Protein AF-Q1QK15-F1 (afdb_monomer)

pLDDT: mean 85.53, std 15.65, range [43.88, 97.81]

Nearest PDB structures (foldseek):
  7om8-assembly1_Z  TM=3.949E-01  e=4.270E-01  Sus scrofa
  7om8-assembly1_Y  TM=3.760E-01  e=4.023E-01  Sus scrofa
  7db7-assembly1_B  TM=5.411E-01  e=2.412E+00  Mycobacterium tuberculosis H37Rv
  7k9m-assembly1_B  TM=5.196E-01  e=4.129E+00  Mycobacterium tuberculosis H37Rv
  8rbq-assembly1_G  TM=3.720E-01  e=5.907E+00  Azotobacter vinelandii DJ

Foldseek 3Di:
DDKDWDFDADPNDGDPQKTFIDDPNDGQWIWGWDPDADPVGIKIKIAGDDPDDGDPLRIDIDRDPVVNVVSNVVSSVVVVLVVDVVNVVPPPPPDDD

Secondary structure (DSSP, 8-state):
---EEEEEEETTEEEEEEEEEEETTEEEEEEEE-SS-BTTB--EEEEE--SS---TTSEEEESSHHHHHHHHHHHHHHHHHHHSGGGGGGS------

Structure (mmCIF, N/CA/C/O backbone):
data_AF-Q1QK15-F1
#
_entry.id   AF-Q1QK15-F1
#
loop_
_atom_site.group_PDB
_atom_site.id
_atom_site.type_symbol
_atom_site.label_atom_id
_atom_site.label_alt_id
_atom_site.label_comp_id
_atom_site.label_asym_id
_atom_site.label_entity_id
_atom_site.label_seq_id
_atom_site.pdbx_PDB_ins_code
_atom_site.Cartn_x
_atom_site.Cartn_y
_atom_site.Cartn_z
_atom_site.occupancy
_atom_site.B_iso_or_equiv
_atom_site.auth_seq_id
_atom_site.auth_comp_id
_atom_site.auth_asym_id
_atom_site.auth_atom_id
_atom_site.pdbx_PDB_model_num
ATOM 1 N N . MET A 1 1 ? -1.739 8.249 -12.932 1.00 80.00 1 MET A N 1
ATOM 2 C CA . MET A 1 1 ? -2.151 6.916 -12.449 1.00 80.00 1 MET A CA 1
ATOM 3 C C . MET A 1 1 ? -3.327 7.075 -11.491 1.00 80.00 1 MET A C 1
ATOM 5 O O . MET A 1 1 ? -3.221 7.930 -10.616 1.00 80.00 1 MET A O 1
ATOM 9 N N . ASP A 1 2 ? -4.416 6.320 -11.654 1.00 88.81 2 ASP A N 1
ATOM 10 C CA . ASP A 1 2 ? -5.579 6.363 -10.747 1.00 88.81 2 ASP A CA 1
ATOM 11 C C . ASP A 1 2 ? -5.461 5.257 -9.687 1.00 88.81 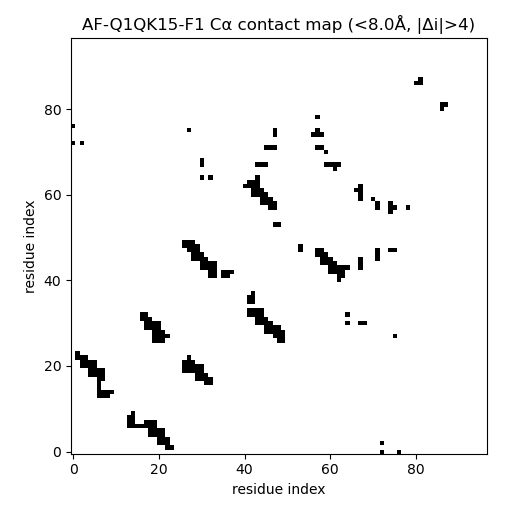2 ASP A C 1
ATOM 13 O O . ASP A 1 2 ? -5.444 4.073 -10.020 1.00 88.81 2 ASP A O 1
ATOM 17 N N . LEU A 1 3 ? -5.294 5.637 -8.418 1.00 93.38 3 LEU A N 1
ATOM 18 C CA . LEU A 1 3 ? -5.134 4.706 -7.299 1.00 93.38 3 LEU A CA 1
ATOM 19 C C . LEU A 1 3 ? -6.221 4.956 -6.262 1.00 93.38 3 LEU A C 1
ATOM 21 O O . LEU A 1 3 ? -6.405 6.080 -5.797 1.00 93.38 3 LEU A O 1
ATOM 25 N N . LEU A 1 4 ? -6.890 3.885 -5.849 1.00 95.62 4 LEU A N 1
ATOM 26 C CA . LEU A 1 4 ? -7.951 3.930 -4.850 1.00 95.62 4 LEU A CA 1
ATOM 27 C C . LEU A 1 4 ? -7.478 3.282 -3.551 1.00 95.62 4 LEU A C 1
ATOM 29 O O . LEU A 1 4 ? -6.891 2.202 -3.554 1.00 95.62 4 LEU A O 1
ATOM 33 N N . LEU A 1 5 ? -7.782 3.917 -2.422 1.00 95.19 5 LEU A N 1
ATOM 34 C CA . LEU A 1 5 ? -7.548 3.352 -1.095 1.00 95.19 5 LEU A CA 1
ATOM 35 C C . LEU A 1 5 ? -8.830 2.726 -0.571 1.00 95.19 5 LEU A C 1
ATOM 37 O O . LEU A 1 5 ? -9.827 3.411 -0.343 1.00 95.19 5 LEU A O 1
AT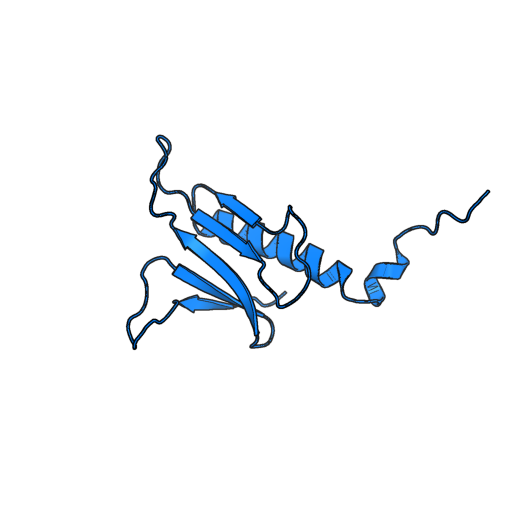OM 41 N N . ARG A 1 6 ? -8.784 1.421 -0.323 1.00 95.44 6 ARG A N 1
ATOM 42 C CA . ARG A 1 6 ? -9.880 0.678 0.295 1.00 95.44 6 ARG A CA 1
ATOM 43 C C . ARG A 1 6 ? -9.445 0.194 1.669 1.00 95.44 6 ARG A C 1
ATOM 45 O O . ARG A 1 6 ? -8.414 -0.462 1.778 1.00 95.44 6 ARG A O 1
ATOM 52 N N . LYS A 1 7 ? -10.238 0.464 2.709 1.00 95.44 7 LYS A N 1
ATOM 53 C CA . LYS A 1 7 ? -9.994 -0.110 4.042 1.00 95.44 7 LYS A CA 1
ATOM 54 C C . LYS A 1 7 ? -9.966 -1.634 3.962 1.00 95.44 7 LYS A C 1
ATOM 56 O O . LYS A 1 7 ? -10.803 -2.237 3.287 1.00 95.44 7 LYS A O 1
ATOM 61 N N . THR A 1 8 ? -9.012 -2.249 4.645 1.00 92.44 8 THR A N 1
ATOM 62 C CA . THR A 1 8 ? -8.951 -3.706 4.749 1.00 92.44 8 THR A CA 1
ATOM 63 C C . THR A 1 8 ? -10.106 -4.204 5.611 1.00 92.44 8 THR A C 1
ATOM 65 O 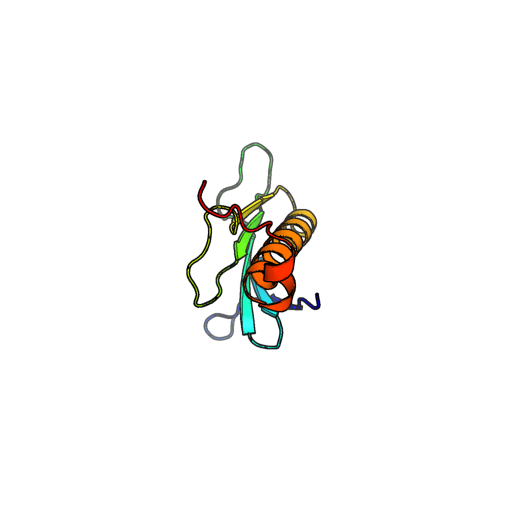O . THR A 1 8 ? -10.364 -3.642 6.672 1.00 92.44 8 THR A O 1
ATOM 68 N N . VAL A 1 9 ? -10.796 -5.250 5.152 1.00 92.44 9 VAL A N 1
ATOM 69 C CA . VAL A 1 9 ? -11.918 -5.882 5.861 1.00 92.44 9 VAL A CA 1
ATOM 70 C C . VAL A 1 9 ? -11.565 -7.336 6.160 1.00 92.44 9 VAL A C 1
ATOM 72 O O . VAL A 1 9 ? -11.169 -8.063 5.250 1.00 92.44 9 VAL A O 1
ATOM 75 N N . ILE A 1 10 ? -11.717 -7.763 7.414 1.00 89.19 10 ILE A N 1
ATOM 76 C CA . ILE A 1 10 ? -11.513 -9.148 7.862 1.00 89.19 10 ILE A CA 1
ATOM 77 C C . ILE A 1 10 ? -12.753 -9.573 8.642 1.00 89.19 10 ILE A C 1
ATOM 79 O O . ILE A 1 10 ? -13.126 -8.914 9.601 1.00 89.19 10 ILE A O 1
ATOM 83 N N . GLY A 1 11 ? -13.423 -10.646 8.213 1.00 89.88 11 GLY A N 1
ATOM 84 C CA . GLY A 1 11 ? -14.631 -11.134 8.895 1.00 89.88 11 GLY A CA 1
ATOM 85 C C . GLY A 1 11 ? -15.825 -10.166 8.883 1.00 89.88 11 GLY A C 1
ATOM 86 O O . GLY A 1 11 ? -16.783 -10.394 9.606 1.00 89.88 11 GLY A O 1
ATOM 87 N N . GLY A 1 12 ? -15.783 -9.109 8.062 1.00 89.19 12 GLY A N 1
ATOM 88 C CA . GLY A 1 12 ? -16.776 -8.026 8.051 1.00 89.19 12 GLY A CA 1
ATOM 89 C C . GLY A 1 12 ? -16.320 -6.759 8.783 1.00 89.19 12 GLY A C 1
ATOM 90 O O . GLY A 1 12 ? -16.871 -5.690 8.534 1.00 89.19 12 GLY A O 1
ATOM 91 N N . ASP A 1 13 ? -15.257 -6.840 9.583 1.00 89.25 13 ASP A N 1
ATOM 92 C CA . ASP A 1 13 ? -14.718 -5.712 10.337 1.00 89.25 13 ASP A CA 1
ATOM 93 C C . ASP A 1 13 ? -13.636 -4.966 9.558 1.00 89.25 13 ASP A C 1
ATOM 95 O O . ASP A 1 13 ? -12.705 -5.563 9.008 1.00 89.25 13 ASP A O 1
ATOM 99 N N . THR A 1 14 ? -13.729 -3.635 9.526 1.00 91.25 14 THR A N 1
ATOM 100 C CA . THR A 1 14 ? -12.679 -2.798 8.937 1.00 91.25 14 THR A CA 1
ATOM 101 C C . THR A 1 14 ? -11.506 -2.661 9.898 1.00 91.25 14 THR A C 1
ATOM 103 O O . THR A 1 14 ? -11.683 -2.200 11.026 1.00 91.25 14 THR A O 1
ATOM 106 N N . LEU A 1 15 ? -10.296 -2.946 9.426 1.00 91.00 15 LEU A N 1
ATOM 107 C CA . LEU A 1 15 ? -9.080 -2.636 10.166 1.00 91.00 15 LEU A CA 1
ATOM 108 C C . LEU A 1 15 ? -8.790 -1.134 10.112 1.00 91.00 15 LEU A C 1
ATOM 110 O O . LEU A 1 15 ? -8.769 -0.512 9.045 1.00 91.00 15 LEU A O 1
ATOM 114 N N . GLN A 1 16 ? -8.562 -0.540 11.281 1.00 91.50 16 GLN A N 1
ATOM 115 C CA . GLN A 1 16 ? -8.178 0.862 11.381 1.00 91.50 16 GLN A CA 1
ATOM 116 C C . GLN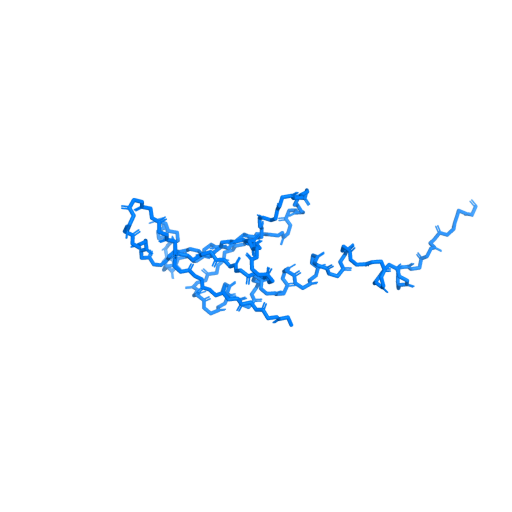 A 1 16 ? -6.759 1.057 10.836 1.00 91.50 16 GLN A C 1
ATOM 118 O O . GLN A 1 16 ? -5.871 0.256 11.111 1.00 91.50 16 GLN A O 1
ATOM 1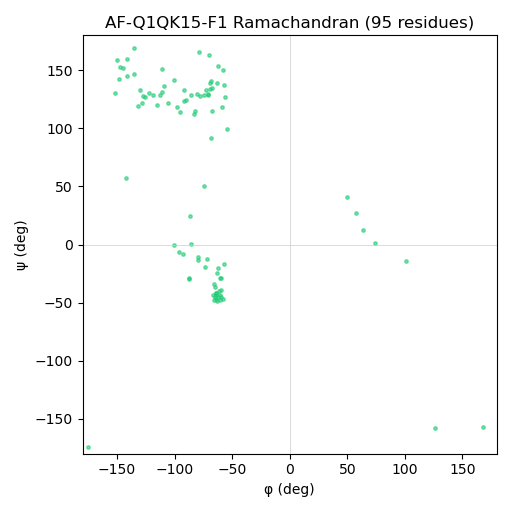23 N N . ASN A 1 17 ? -6.544 2.149 10.095 1.00 93.94 17 ASN A N 1
ATOM 124 C CA . ASN A 1 17 ? -5.232 2.537 9.568 1.00 93.94 17 ASN A CA 1
ATOM 125 C C . ASN A 1 17 ? -4.569 1.476 8.677 1.00 93.94 17 ASN A C 1
ATOM 127 O O . ASN A 1 17 ? -3.347 1.448 8.565 1.00 93.94 17 ASN A O 1
ATOM 131 N N . ASP A 1 18 ? -5.366 0.626 8.031 1.00 95.88 18 ASP A N 1
ATOM 132 C CA . ASP A 1 18 ? -4.895 -0.425 7.141 1.00 95.88 18 ASP A CA 1
ATOM 133 C C . ASP A 1 18 ? -5.691 -0.397 5.832 1.00 95.88 18 ASP A C 1
ATOM 135 O O . ASP A 1 18 ? -6.919 -0.534 5.815 1.00 95.88 18 ASP A O 1
ATOM 139 N N . TYR A 1 19 ? -4.979 -0.183 4.730 1.00 96.75 19 TYR A N 1
ATOM 140 C CA . TYR A 1 19 ? -5.560 0.085 3.426 1.00 96.75 19 TYR A CA 1
ATOM 141 C C . TYR A 1 19 ? -4.945 -0.810 2.356 1.00 96.75 19 TYR A C 1
ATOM 143 O O . TYR A 1 19 ? -3.727 -0.910 2.214 1.00 96.75 19 TYR A O 1
ATOM 151 N N . CYS A 1 20 ? -5.804 -1.408 1.541 1.00 96.38 20 CYS A N 1
ATOM 152 C CA . CYS A 1 20 ? -5.440 -2.014 0.274 1.00 96.38 20 CYS A CA 1
ATOM 153 C C . CYS A 1 20 ? -5.461 -0.933 -0.812 1.00 96.38 20 CYS A C 1
ATOM 155 O O . CYS A 1 20 ? -6.449 -0.202 -0.946 1.00 96.38 20 CYS A O 1
ATOM 157 N N . VAL A 1 21 ? -4.376 -0.830 -1.576 1.00 96.56 21 VAL A N 1
ATOM 158 C CA . VAL A 1 21 ? -4.289 0.079 -2.719 1.00 96.56 21 VAL A CA 1
ATOM 159 C C . VAL A 1 21 ? -4.757 -0.662 -3.962 1.00 96.56 21 VAL A C 1
ATOM 161 O O . VAL A 1 21 ? -4.239 -1.734 -4.281 1.00 96.56 21 VAL A O 1
ATOM 164 N N . ILE A 1 22 ? -5.743 -0.100 -4.651 1.00 95.69 22 ILE A N 1
ATOM 165 C CA . ILE A 1 22 ? -6.389 -0.686 -5.821 1.00 95.69 22 ILE A CA 1
ATOM 166 C C . ILE A 1 22 ? -6.017 0.121 -7.068 1.00 95.69 22 ILE A C 1
ATOM 168 O O . ILE A 1 22 ? -6.150 1.343 -7.076 1.00 95.69 22 ILE A O 1
ATOM 172 N N . HIS A 1 23 ? -5.594 -0.575 -8.120 1.00 92.81 23 HIS A N 1
ATOM 173 C CA . HIS A 1 23 ? -5.375 -0.045 -9.466 1.00 92.81 23 HIS A CA 1
ATOM 174 C C . HIS A 1 23 ? -6.176 -0.897 -10.455 1.00 92.81 23 HIS A C 1
ATOM 176 O O . HIS A 1 23 ? -6.057 -2.123 -10.429 1.00 92.81 23 HIS A O 1
ATOM 182 N N . GLU A 1 24 ? -7.015 -0.277 -11.290 1.00 90.38 24 GLU A N 1
ATOM 183 C CA . GLU A 1 24 ? -7.852 -0.977 -12.288 1.00 90.38 24 GLU A CA 1
ATOM 184 C C . GLU A 1 24 ? -8.654 -2.159 -11.699 1.00 90.38 24 GLU A C 1
ATOM 186 O O . GLU A 1 24 ? -8.735 -3.253 -12.259 1.00 90.38 24 GLU A O 1
ATOM 191 N N . GLY A 1 25 ? -9.209 -1.965 -10.498 1.00 89.69 25 GLY A N 1
ATOM 192 C CA . GLY A 1 25 ?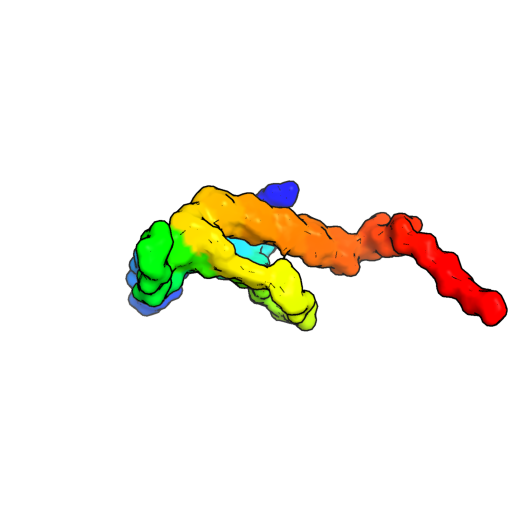 -9.990 -2.985 -9.789 1.00 89.69 25 GLY A CA 1
ATOM 193 C C . GLY A 1 25 ? -9.169 -4.128 -9.175 1.00 89.69 25 GLY A C 1
ATOM 194 O O . GLY A 1 25 ? -9.745 -5.022 -8.554 1.00 89.69 25 GLY A O 1
ATOM 195 N N . ARG A 1 26 ? -7.835 -4.108 -9.292 1.00 90.62 26 ARG A N 1
ATOM 196 C CA . ARG A 1 26 ? -6.923 -5.120 -8.737 1.00 90.62 26 ARG A CA 1
ATOM 197 C C . ARG A 1 26 ? -6.088 -4.561 -7.592 1.00 90.62 26 ARG A C 1
ATOM 199 O O . ARG A 1 26 ? -5.764 -3.379 -7.563 1.00 90.62 26 ARG A O 1
ATOM 206 N N . SER A 1 27 ? -5.704 -5.427 -6.656 1.00 92.94 27 SER A N 1
ATOM 207 C CA . SER A 1 27 ? -4.788 -5.058 -5.573 1.00 92.94 27 SER A CA 1
ATOM 208 C C . SER A 1 27 ? -3.393 -4.769 -6.130 1.00 92.94 27 SER A C 1
ATOM 210 O O . SER A 1 27 ? -2.729 -5.673 -6.632 1.00 92.94 27 SER A O 1
ATOM 212 N N . ALA A 1 28 ? -2.951 -3.521 -6.008 1.00 94.31 28 ALA A N 1
ATOM 213 C CA . ALA A 1 28 ? -1.594 -3.083 -6.318 1.00 94.31 28 ALA A CA 1
ATOM 214 C C . ALA A 1 28 ? -0.657 -3.251 -5.113 1.00 94.31 28 ALA A C 1
ATOM 216 O O . ALA A 1 28 ? 0.542 -3.469 -5.277 1.00 94.31 28 ALA A O 1
ATOM 217 N N . GLY A 1 29 ? -1.190 -3.168 -3.892 1.00 95.62 29 GLY A N 1
ATOM 218 C CA . GLY A 1 29 ? -0.398 -3.282 -2.675 1.00 95.62 29 GLY A CA 1
ATOM 219 C C . GLY A 1 29 ? -1.156 -2.865 -1.422 1.00 95.62 29 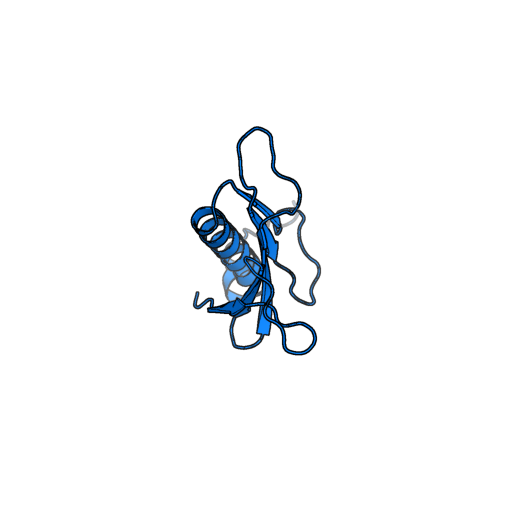GLY A C 1
ATOM 220 O O . GLY A 1 29 ? -2.389 -2.903 -1.379 1.00 95.62 29 GLY A O 1
ATOM 221 N N . ARG A 1 30 ? -0.412 -2.486 -0.384 1.00 96.88 30 ARG A N 1
ATOM 222 C CA . ARG A 1 30 ? -0.954 -2.162 0.936 1.00 96.88 30 ARG A CA 1
ATOM 223 C C . ARG A 1 30 ? -0.214 -0.983 1.558 1.00 96.88 30 ARG A C 1
ATOM 225 O O . ARG A 1 30 ? 0.996 -0.854 1.396 1.00 96.88 30 ARG A O 1
ATOM 232 N N . ILE A 1 31 ? -0.953 -0.159 2.292 1.00 97.62 31 ILE A N 1
ATOM 233 C CA . ILE A 1 31 ? -0.431 0.892 3.167 1.00 97.62 31 ILE A CA 1
ATOM 234 C C . ILE A 1 31 ? -1.061 0.684 4.537 1.00 97.62 31 ILE A C 1
ATOM 236 O O . ILE A 1 31 ? -2.283 0.575 4.645 1.00 97.62 31 ILE A O 1
ATOM 240 N N . ARG A 1 32 ? -0.252 0.620 5.592 1.00 96.69 32 ARG A N 1
ATOM 241 C CA . ARG A 1 32 ? -0.758 0.443 6.953 1.00 96.69 32 ARG A CA 1
ATOM 242 C C . ARG A 1 32 ? 0.104 1.141 7.990 1.00 96.69 32 ARG A C 1
ATOM 244 O O . ARG A 1 32 ? 1.316 1.249 7.810 1.00 96.69 32 ARG A O 1
ATOM 251 N N . LEU A 1 33 ? -0.501 1.526 9.103 1.00 95.56 33 LEU A N 1
ATOM 252 C CA . LEU A 1 33 ? 0.241 1.942 10.285 1.00 95.56 33 LEU A CA 1
ATOM 253 C C . LEU A 1 33 ? 0.916 0.714 10.919 1.00 95.56 33 LEU A C 1
ATOM 255 O O . LEU A 1 33 ? 0.281 -0.320 11.131 1.00 95.56 33 LEU A O 1
ATOM 259 N N . ALA A 1 34 ? 2.216 0.809 11.180 1.00 90.25 34 ALA A N 1
ATOM 260 C CA . ALA A 1 34 ? 2.968 -0.215 11.883 1.00 90.25 34 ALA A CA 1
ATOM 261 C C . ALA A 1 34 ? 2.533 -0.278 13.351 1.00 90.25 34 ALA A C 1
ATOM 263 O O . ALA A 1 34 ? 2.307 0.746 13.993 1.00 90.25 34 ALA A O 1
ATOM 264 N N . ASP A 1 35 ? 2.453 -1.499 13.878 1.00 81.44 35 ASP A N 1
ATOM 265 C CA . ASP A 1 35 ? 2.107 -1.748 15.281 1.00 81.44 35 ASP A CA 1
ATOM 266 C C . ASP A 1 35 ? 3.196 -1.216 16.232 1.00 81.44 35 ASP A C 1
ATOM 268 O O . ASP A 1 35 ? 2.925 -0.672 17.302 1.00 81.44 35 ASP A O 1
ATOM 272 N N . VAL A 1 36 ? 4.452 -1.284 15.781 1.00 73.06 36 VAL A N 1
ATOM 273 C CA . VAL A 1 36 ? 5.606 -0.763 16.510 1.00 73.06 36 VAL A CA 1
ATOM 274 C C . VAL A 1 36 ? 5.724 0.739 16.269 1.00 73.06 36 VAL A C 1
ATOM 276 O O . VAL A 1 36 ? 6.016 1.186 15.159 1.00 73.06 36 VAL A O 1
ATOM 279 N N . ARG A 1 37 ? 5.543 1.527 17.333 1.00 70.62 37 ARG A N 1
ATOM 280 C CA . ARG A 1 37 ? 5.920 2.945 17.338 1.00 70.62 37 ARG A CA 1
ATOM 281 C C . ARG A 1 37 ? 7.439 3.055 17.398 1.00 70.62 37 ARG A C 1
ATOM 283 O O . ARG A 1 37 ? 8.071 2.404 18.230 1.00 70.62 37 ARG A O 1
ATOM 290 N N . SER A 1 38 ? 8.025 3.888 16.547 1.00 74.69 38 SER A N 1
ATOM 291 C CA . SER A 1 38 ? 9.427 4.266 16.708 1.00 74.69 38 SER A CA 1
ATOM 292 C C . SER A 1 38 ? 9.536 5.339 17.797 1.00 74.69 38 SER A C 1
ATOM 294 O O . SER A 1 38 ? 8.546 5.976 18.165 1.00 74.69 38 SER A O 1
ATOM 296 N N . TRP A 1 39 ? 10.748 5.601 18.292 1.00 77.69 39 TRP A N 1
ATOM 297 C CA . TRP A 1 39 ? 11.000 6.763 19.161 1.00 77.69 39 TRP A CA 1
ATOM 298 C C . TRP A 1 39 ? 10.620 8.106 18.516 1.00 77.69 39 TRP A C 1
ATOM 300 O O . TRP A 1 39 ? 10.470 9.097 19.221 1.00 77.69 39 TRP A O 1
ATOM 310 N N . GLN A 1 40 ? 10.451 8.137 17.194 1.00 75.81 40 GLN A N 1
ATOM 311 C CA . GLN A 1 40 ? 10.139 9.331 16.412 1.00 75.81 40 GLN A CA 1
ATOM 312 C C . GLN A 1 40 ? 8.634 9.487 16.139 1.00 75.81 40 GLN A C 1
ATOM 314 O O . GLN A 1 40 ? 8.226 10.525 15.629 1.00 75.81 40 GLN A O 1
ATOM 319 N N . GLY A 1 41 ? 7.802 8.498 16.501 1.00 82.88 41 GLY A N 1
ATOM 320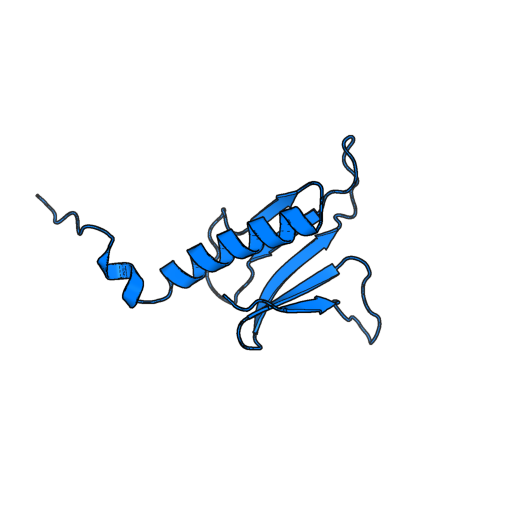 C CA . GLY A 1 41 ? 6.345 8.574 16.375 1.00 82.88 41 GLY A CA 1
ATOM 321 C C . GLY A 1 41 ? 5.708 7.413 15.595 1.00 82.88 41 GLY A C 1
ATOM 322 O O . GLY A 1 41 ? 6.260 6.307 15.556 1.00 82.88 41 GLY A O 1
ATOM 323 N N . PRO A 1 42 ? 4.495 7.618 15.041 1.00 87.06 42 PRO A N 1
ATOM 324 C CA . PRO A 1 42 ? 3.830 6.617 14.212 1.00 87.06 42 PRO A CA 1
ATOM 325 C C . PRO A 1 42 ? 4.646 6.341 12.946 1.00 87.06 42 PRO A C 1
ATOM 327 O O . PRO A 1 42 ? 5.161 7.260 12.322 1.00 87.06 42 PRO A O 1
ATOM 330 N N . VAL A 1 43 ? 4.733 5.070 12.556 1.00 93.81 43 VAL A N 1
ATOM 331 C CA . VAL A 1 43 ? 5.411 4.656 11.324 1.00 93.81 43 VAL A CA 1
ATOM 332 C C . VAL A 1 43 ? 4.379 4.053 10.390 1.00 93.81 43 VAL A C 1
ATOM 334 O O . VAL A 1 43 ? 3.730 3.068 10.728 1.00 93.81 43 VAL A O 1
ATOM 337 N N . TRP A 1 44 ? 4.219 4.629 9.211 1.00 96.06 44 TRP A N 1
ATOM 338 C CA . TRP A 1 44 ? 3.404 4.083 8.138 1.00 96.06 44 TRP A CA 1
ATOM 339 C C . TRP A 1 44 ? 4.273 3.220 7.241 1.00 96.06 44 TRP A C 1
ATOM 341 O O . TRP A 1 44 ? 5.277 3.673 6.716 1.00 96.06 44 TRP A O 1
ATOM 351 N N . THR A 1 45 ? 3.888 1.966 7.065 1.00 96.69 45 THR A N 1
ATOM 352 C CA . THR A 1 45 ? 4.537 1.021 6.151 1.00 96.69 45 THR A CA 1
ATOM 353 C C . THR A 1 45 ? 3.740 0.911 4.866 1.00 96.69 45 THR A C 1
ATOM 355 O O . THR A 1 45 ? 2.506 0.871 4.899 1.00 96.69 45 THR A O 1
ATOM 358 N N . TRP A 1 46 ? 4.433 0.814 3.740 1.00 97.31 46 TRP A N 1
ATOM 359 C CA . TRP A 1 46 ? 3.822 0.608 2.437 1.00 97.31 46 TRP A CA 1
ATOM 360 C C . TRP A 1 46 ? 4.580 -0.460 1.654 1.00 97.31 46 TRP A C 1
ATOM 362 O O . TRP A 1 46 ? 5.796 -0.608 1.772 1.00 97.31 46 TRP A O 1
ATOM 372 N N . ASN A 1 47 ? 3.854 -1.229 0.848 1.00 96.62 47 ASN A N 1
ATOM 373 C CA . ASN A 1 47 ? 4.448 -2.214 -0.042 1.00 96.62 47 ASN A CA 1
ATOM 374 C C . ASN A 1 47 ? 3.570 -2.437 -1.272 1.00 96.62 47 ASN A C 1
ATOM 376 O O . ASN A 1 47 ? 2.369 -2.698 -1.172 1.00 96.62 47 ASN A O 1
ATOM 380 N N . VAL A 1 48 ? 4.190 -2.375 -2.441 1.00 95.81 48 VAL A N 1
ATOM 381 C CA . VAL A 1 48 ? 3.619 -2.855 -3.697 1.00 95.81 48 VAL A CA 1
ATOM 382 C C . VAL A 1 48 ? 3.611 -4.385 -3.628 1.00 95.81 48 VAL A C 1
ATOM 384 O O . VAL A 1 48 ? 4.613 -4.985 -3.250 1.00 95.81 48 VAL A O 1
ATOM 387 N N . ASN A 1 49 ? 2.468 -5.017 -3.907 1.00 91.50 49 ASN A N 1
ATOM 388 C CA . ASN A 1 49 ? 2.295 -6.474 -3.840 1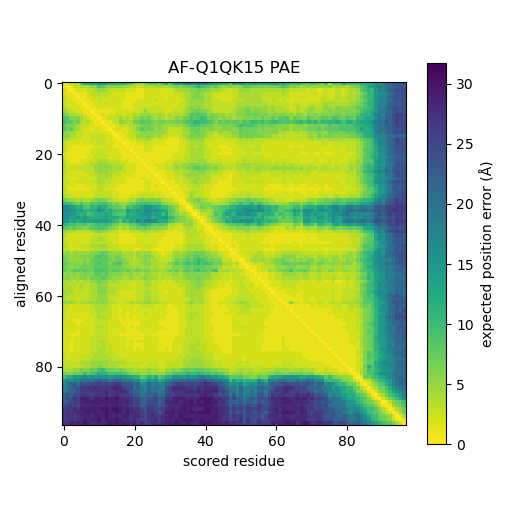.00 91.50 49 ASN A CA 1
ATOM 389 C C . ASN A 1 49 ? 1.394 -7.039 -4.955 1.00 91.50 49 ASN A C 1
ATOM 391 O O . ASN A 1 49 ? 0.362 -7.653 -4.663 1.00 91.50 49 ASN A O 1
ATOM 395 N N . PRO A 1 50 ? 1.730 -6.805 -6.234 1.00 84.00 50 PRO A N 1
ATOM 396 C CA . PRO A 1 50 ? 1.081 -7.474 -7.349 1.00 84.00 50 PRO A CA 1
ATOM 397 C C . PRO A 1 50 ? 1.481 -8.960 -7.377 1.00 84.00 50 PRO A C 1
ATOM 399 O O . PRO A 1 50 ? 2.502 -9.337 -6.802 1.00 84.00 50 PRO A O 1
ATOM 402 N N . PRO A 1 51 ? 0.739 -9.818 -8.097 1.00 82.06 51 PRO A N 1
ATOM 403 C CA . PRO A 1 51 ? 1.084 -11.229 -8.293 1.00 82.06 51 PRO A CA 1
ATOM 404 C C . PRO A 1 51 ? 2.252 -11.408 -9.289 1.00 82.06 51 PRO A C 1
ATOM 406 O O . PRO A 1 51 ? 2.147 -12.149 -10.262 1.00 82.06 51 PRO A O 1
ATOM 409 N N . LEU A 1 52 ? 3.351 -10.678 -9.092 1.00 82.94 52 LEU A N 1
ATOM 410 C CA . LEU A 1 52 ? 4.542 -10.637 -9.942 1.00 82.94 52 LEU A CA 1
ATOM 411 C C . LEU A 1 52 ? 5.802 -10.554 -9.066 1.00 82.94 52 LEU A C 1
ATOM 413 O O . LEU A 1 52 ? 5.698 -10.125 -7.920 1.00 82.94 52 LEU A O 1
ATOM 417 N N . PRO A 1 53 ? 6.995 -10.911 -9.578 1.00 86.25 53 PRO A N 1
ATOM 418 C CA . PRO A 1 53 ? 8.249 -10.697 -8.860 1.00 86.25 53 PRO A CA 1
ATOM 419 C C . PRO A 1 53 ? 8.438 -9.223 -8.489 1.00 86.25 53 PRO A C 1
ATOM 421 O O . PRO A 1 53 ? 8.368 -8.342 -9.348 1.00 86.25 53 PRO A O 1
ATOM 424 N N . ILE A 1 54 ? 8.687 -8.967 -7.206 1.00 86.81 54 ILE A N 1
ATOM 425 C CA . ILE A 1 54 ? 8.695 -7.619 -6.637 1.00 86.81 54 ILE A CA 1
ATOM 426 C C . ILE A 1 54 ? 10.142 -7.185 -6.380 1.00 86.81 54 ILE A C 1
ATOM 428 O O . ILE A 1 54 ? 10.854 -7.856 -5.629 1.00 86.81 54 ILE A O 1
ATOM 432 N N . PRO A 1 55 ? 10.601 -6.071 -6.972 1.00 88.94 55 PRO A N 1
ATOM 433 C CA . PRO A 1 55 ? 11.904 -5.499 -6.658 1.00 88.94 55 PRO A CA 1
ATOM 434 C C . PRO A 1 55 ? 12.029 -5.060 -5.192 1.00 88.94 55 PRO A C 1
ATOM 436 O O . PRO A 1 55 ? 11.057 -4.649 -4.565 1.00 88.94 55 PRO A O 1
ATOM 439 N N . SER A 1 56 ? 13.248 -5.041 -4.649 1.00 89.38 56 SER A N 1
ATOM 440 C CA . SER A 1 56 ? 13.489 -4.647 -3.249 1.00 89.38 56 SER A CA 1
ATOM 441 C C . SER A 1 56 ? 13.107 -3.198 -2.917 1.00 89.38 56 SER A C 1
ATOM 443 O O . SER A 1 56 ? 12.879 -2.891 -1.755 1.00 89.38 56 SER A O 1
ATOM 445 N N . TRP A 1 57 ? 13.003 -2.319 -3.918 1.00 90.88 57 TRP A N 1
ATOM 446 C CA . TRP A 1 57 ? 12.603 -0.912 -3.769 1.00 90.88 57 TRP A CA 1
ATOM 447 C C . TRP A 1 57 ? 11.080 -0.689 -3.789 1.00 90.88 57 TRP A C 1
ATOM 449 O O . TRP A 1 57 ? 10.620 0.443 -3.685 1.00 90.88 57 TRP A O 1
ATOM 459 N N . CYS A 1 58 ? 10.280 -1.747 -3.930 1.00 94.75 58 CYS A N 1
ATOM 460 C CA . CYS A 1 58 ? 8.815 -1.686 -3.965 1.00 94.75 58 CYS A CA 1
ATOM 461 C C . CYS A 1 58 ? 8.165 -1.736 -2.565 1.00 94.75 58 CYS A C 1
ATOM 463 O O . CYS A 1 58 ? 7.018 -2.157 -2.421 1.00 94.75 58 CYS A O 1
ATOM 465 N N . ASN A 1 59 ? 8.889 -1.336 -1.525 1.00 96.19 59 ASN A N 1
ATOM 466 C CA . ASN A 1 59 ? 8.398 -1.223 -0.154 1.00 96.19 59 ASN A CA 1
ATOM 467 C C . ASN A 1 59 ? 9.159 -0.115 0.583 1.00 96.19 59 ASN A C 1
ATOM 469 O O . ASN A 1 59 ? 10.272 0.233 0.187 1.00 96.19 59 ASN A O 1
ATOM 473 N N . GLY A 1 60 ? 8.565 0.402 1.655 1.00 95.81 60 GLY A N 1
ATOM 474 C CA . GLY A 1 60 ? 9.170 1.446 2.469 1.00 95.81 60 GLY A CA 1
ATOM 475 C C . GLY A 1 60 ? 8.353 1.793 3.708 1.00 95.81 60 GLY A C 1
ATOM 476 O O . GLY A 1 60 ? 7.347 1.149 4.035 1.00 95.81 60 GLY A O 1
ATOM 477 N N . SER A 1 61 ? 8.816 2.819 4.417 1.00 95.31 61 SER A N 1
ATOM 478 C CA . SER A 1 61 ? 8.154 3.339 5.607 1.00 95.31 61 SER A CA 1
ATOM 479 C C . SER A 1 61 ? 8.366 4.838 5.771 1.00 95.31 61 SER A C 1
ATOM 481 O O . SER A 1 61 ? 9.477 5.317 5.563 1.00 95.31 61 SER A O 1
ATOM 483 N N . THR A 1 62 ? 7.337 5.540 6.229 1.00 95.12 62 THR A N 1
ATOM 484 C CA . THR A 1 62 ? 7.308 6.996 6.418 1.00 95.12 62 THR A CA 1
ATOM 485 C C . THR A 1 62 ? 6.683 7.355 7.771 1.00 95.12 62 THR A C 1
ATOM 487 O O . THR A 1 62 ? 6.095 6.510 8.446 1.00 95.12 62 THR A O 1
ATOM 490 N N . ASP A 1 63 ? 6.780 8.614 8.191 1.00 93.81 63 ASP A N 1
ATOM 491 C CA . ASP A 1 63 ? 6.164 9.122 9.431 1.00 93.81 63 ASP A CA 1
ATOM 492 C C . ASP A 1 63 ? 4.656 9.423 9.302 1.00 93.81 63 ASP A C 1
ATOM 494 O O . ASP A 1 63 ? 3.950 9.588 10.299 1.00 93.81 63 ASP A O 1
ATOM 498 N N . SER A 1 64 ? 4.128 9.470 8.076 1.00 94.38 64 SER A N 1
ATOM 499 C CA . SER A 1 64 ? 2.757 9.905 7.809 1.00 94.38 64 SER A CA 1
ATOM 500 C C . SER A 1 64 ? 2.097 9.150 6.656 1.00 94.38 64 SER A C 1
ATOM 502 O O . SER A 1 64 ? 2.747 8.687 5.716 1.00 94.38 64 SER A O 1
ATOM 504 N N . LEU A 1 65 ? 0.764 9.047 6.726 1.00 95.12 65 LEU A N 1
ATOM 505 C CA . LEU A 1 65 ? -0.049 8.388 5.703 1.00 95.12 65 LEU A CA 1
ATOM 506 C C . LEU A 1 65 ? 0.084 9.080 4.340 1.00 95.12 65 LEU A C 1
ATOM 508 O O . LEU A 1 65 ? 0.160 8.391 3.329 1.00 95.12 65 LEU A O 1
ATOM 512 N N . GLU A 1 66 ? 0.129 10.414 4.299 1.00 96.31 66 GLU A N 1
ATOM 513 C CA . GLU A 1 66 ? 0.284 11.152 3.038 1.00 96.31 66 GLU A CA 1
ATOM 514 C C . GLU A 1 66 ? 1.636 10.849 2.380 1.00 96.31 66 GLU A C 1
ATOM 516 O O . GLU A 1 66 ? 1.661 10.457 1.216 1.00 96.31 66 GLU A O 1
ATOM 521 N N . ALA A 1 67 ? 2.736 10.878 3.142 1.00 96.56 67 ALA A N 1
ATOM 522 C CA . ALA A 1 67 ? 4.050 10.493 2.624 1.00 96.56 67 ALA A CA 1
ATOM 523 C C . ALA A 1 67 ? 4.073 9.036 2.124 1.00 96.56 67 ALA A C 1
ATOM 525 O O . ALA A 1 67 ? 4.633 8.749 1.069 1.00 96.56 67 ALA A O 1
ATOM 526 N N . ALA A 1 68 ? 3.400 8.116 2.829 1.00 97.06 68 ALA A N 1
ATOM 527 C CA . ALA A 1 68 ? 3.291 6.726 2.387 1.00 97.06 68 ALA A CA 1
ATOM 528 C C . ALA A 1 68 ? 2.507 6.591 1.070 1.00 97.06 68 ALA A C 1
ATOM 530 O O . ALA A 1 68 ? 2.850 5.750 0.240 1.00 97.06 68 ALA A O 1
ATOM 531 N N . LYS A 1 69 ? 1.457 7.400 0.861 1.00 97.06 69 LYS A N 1
ATOM 532 C CA . LYS A 1 69 ? 0.703 7.431 -0.404 1.00 97.06 69 LYS A CA 1
ATOM 533 C C . LYS A 1 69 ? 1.573 7.929 -1.553 1.00 97.06 69 LYS A C 1
ATOM 535 O O . LYS A 1 69 ? 1.544 7.320 -2.623 1.00 97.06 69 LYS A O 1
ATOM 540 N N . ASP A 1 70 ? 2.332 8.999 -1.331 1.00 97.12 70 ASP A N 1
ATOM 541 C CA . ASP A 1 70 ? 3.196 9.595 -2.350 1.00 97.12 70 ASP A CA 1
ATOM 542 C C . ASP A 1 70 ? 4.332 8.647 -2.749 1.00 97.12 70 ASP A C 1
ATOM 544 O O . ASP A 1 70 ? 4.520 8.377 -3.939 1.00 97.12 70 ASP A O 1
ATOM 548 N N . GLU A 1 71 ? 5.031 8.058 -1.775 1.00 97.81 71 GLU A N 1
ATOM 549 C CA . GLU A 1 71 ? 6.087 7.078 -2.050 1.00 97.81 71 GLU A CA 1
ATOM 550 C C . GLU A 1 71 ? 5.543 5.816 -2.725 1.00 97.81 71 GLU A C 1
ATOM 552 O O . GLU A 1 71 ? 6.113 5.354 -3.720 1.00 97.81 71 GLU A O 1
ATOM 557 N N . PHE A 1 72 ? 4.409 5.286 -2.249 1.00 97.44 72 PHE A N 1
ATOM 558 C CA . PHE A 1 72 ? 3.755 4.145 -2.887 1.00 97.44 72 PHE A CA 1
ATOM 559 C C . PHE A 1 72 ? 3.415 4.454 -4.346 1.00 97.44 72 PHE A C 1
ATOM 561 O O . PHE A 1 72 ? 3.679 3.635 -5.227 1.00 97.44 72 PHE A O 1
ATOM 568 N N . LYS A 1 73 ? 2.822 5.624 -4.616 1.00 96.44 73 LYS A N 1
ATOM 569 C CA . LYS A 1 73 ? 2.429 6.029 -5.967 1.00 96.44 73 LYS A CA 1
ATOM 570 C C . LYS A 1 73 ? 3.647 6.108 -6.883 1.00 96.44 73 LYS A C 1
ATOM 572 O O . LYS A 1 73 ? 3.614 5.508 -7.954 1.00 96.44 73 LYS A O 1
ATOM 577 N N . ALA A 1 74 ? 4.726 6.749 -6.438 1.00 95.88 74 ALA A N 1
ATOM 578 C CA . ALA A 1 74 ? 5.966 6.843 -7.204 1.00 95.88 74 ALA A CA 1
ATOM 579 C C . ALA A 1 74 ? 6.574 5.456 -7.493 1.00 95.88 74 ALA A C 1
ATOM 581 O O . ALA A 1 74 ? 6.985 5.167 -8.622 1.00 95.88 74 ALA A O 1
ATOM 582 N N . ALA A 1 75 ? 6.592 4.565 -6.495 1.00 95.69 75 ALA A N 1
ATOM 583 C CA . ALA A 1 75 ? 7.064 3.193 -6.662 1.00 95.69 75 ALA A CA 1
ATOM 584 C C . ALA A 1 75 ? 6.181 2.396 -7.637 1.00 95.69 75 ALA A C 1
ATOM 586 O O . ALA A 1 75 ? 6.703 1.676 -8.491 1.00 95.69 75 ALA A O 1
ATOM 587 N N . TRP A 1 76 ? 4.857 2.543 -7.551 1.00 94.56 76 TRP A N 1
ATOM 588 C CA . TRP A 1 76 ? 3.912 1.882 -8.448 1.00 94.56 76 TRP A CA 1
ATOM 589 C C . TRP A 1 76 ? 4.027 2.389 -9.885 1.00 94.56 76 TRP A C 1
ATOM 591 O O . TRP A 1 76 ? 4.072 1.576 -10.801 1.00 94.56 76 TRP A O 1
ATOM 601 N N . GLU A 1 77 ? 4.142 3.701 -10.100 1.00 93.50 77 GLU A N 1
ATOM 602 C CA . GLU A 1 77 ? 4.332 4.295 -11.431 1.00 93.50 77 GLU A CA 1
ATOM 603 C C . GLU A 1 77 ? 5.615 3.775 -12.089 1.00 93.50 77 GLU A C 1
ATOM 605 O O . GLU A 1 77 ? 5.589 3.326 -13.237 1.00 93.50 77 GLU A O 1
ATOM 610 N N . ARG A 1 78 ? 6.722 3.729 -11.336 1.00 92.25 78 ARG A N 1
ATOM 611 C CA . ARG A 1 78 ? 7.989 3.155 -11.808 1.00 92.25 78 ARG A CA 1
ATOM 612 C C . ARG A 1 78 ? 7.870 1.664 -12.126 1.00 92.25 78 ARG A C 1
ATOM 614 O O . ARG A 1 78 ? 8.384 1.214 -13.150 1.00 92.25 78 ARG A O 1
ATOM 621 N N . PHE A 1 79 ? 7.232 0.892 -11.249 1.00 91.62 79 PHE A N 1
ATOM 622 C CA . PHE A 1 79 ? 7.032 -0.542 -11.450 1.00 91.62 79 PHE A CA 1
ATOM 623 C C . PHE A 1 79 ? 6.157 -0.811 -12.676 1.00 91.62 79 PHE A C 1
ATOM 625 O O . PHE A 1 79 ? 6.545 -1.584 -13.550 1.00 91.62 79 PHE A O 1
ATOM 632 N N . TYR A 1 80 ? 5.026 -0.123 -12.794 1.00 88.94 80 TYR A N 1
ATOM 633 C CA . TYR A 1 80 ? 4.087 -0.295 -13.895 1.00 88.94 80 TYR A CA 1
ATOM 634 C C . TYR A 1 80 ? 4.697 0.093 -15.246 1.00 88.94 80 TYR A C 1
ATOM 636 O O . TYR A 1 80 ? 4.563 -0.654 -16.213 1.00 88.94 80 TYR A O 1
ATOM 644 N N . ALA A 1 81 ? 5.462 1.189 -15.302 1.00 88.94 81 ALA A N 1
ATOM 645 C CA . ALA A 1 81 ? 6.208 1.573 -16.501 1.00 88.94 81 ALA A CA 1
ATOM 646 C C . ALA A 1 81 ? 7.238 0.510 -16.926 1.00 88.94 81 ALA A C 1
ATOM 648 O O . ALA A 1 81 ? 7.524 0.364 -18.109 1.00 88.94 81 ALA A O 1
ATOM 649 N N . SER A 1 82 ? 7.784 -0.276 -15.991 1.00 84.62 82 SER A N 1
ATOM 650 C CA . SER A 1 82 ? 8.686 -1.386 -16.339 1.00 84.62 82 SER A CA 1
ATOM 651 C C . SER A 1 82 ? 7.966 -2.597 -16.953 1.00 84.62 82 SER A C 1
ATOM 653 O O . SER A 1 82 ? 8.603 -3.417 -17.623 1.00 84.62 82 SER A O 1
ATOM 655 N N . LEU A 1 83 ? 6.647 -2.708 -16.747 1.00 82.69 83 LEU A N 1
ATOM 656 C CA . LEU A 1 83 ? 5.814 -3.787 -17.281 1.00 82.69 83 LEU A CA 1
ATOM 657 C C . LEU A 1 83 ? 5.279 -3.486 -18.685 1.00 82.69 83 LEU A C 1
ATOM 659 O O . LEU A 1 83 ? 5.078 -4.423 -19.460 1.00 82.69 83 LEU A O 1
ATOM 663 N N . THR A 1 84 ? 5.056 -2.217 -19.037 1.00 71.50 84 THR A N 1
ATOM 664 C CA . THR A 1 84 ? 4.544 -1.856 -20.362 1.00 71.50 84 THR A CA 1
ATOM 665 C C . THR A 1 84 ? 5.669 -1.840 -21.414 1.00 71.50 84 THR A C 1
ATOM 667 O O . THR A 1 84 ? 6.719 -1.224 -21.217 1.00 71.50 84 THR A O 1
ATOM 670 N N . PRO A 1 85 ? 5.495 -2.519 -22.566 1.00 60.44 85 PRO A N 1
ATOM 671 C CA . PRO A 1 85 ? 6.518 -2.568 -23.615 1.00 60.44 85 PRO A CA 1
ATOM 672 C C . PRO A 1 85 ? 6.828 -1.192 -24.220 1.00 60.44 85 PRO A C 1
ATOM 674 O O . PRO A 1 85 ? 7.943 -0.966 -24.683 1.00 60.44 85 PRO A O 1
ATOM 677 N N . GLU A 1 86 ? 5.882 -0.258 -24.146 1.00 55.47 86 GLU A N 1
ATOM 678 C CA . GLU A 1 86 ? 5.988 1.121 -24.638 1.00 55.47 86 GLU A CA 1
ATOM 679 C C . GLU A 1 86 ? 7.135 1.897 -23.961 1.00 55.47 86 GLU A C 1
ATOM 681 O O . GLU A 1 86 ? 7.773 2.743 -24.582 1.00 55.47 86 GLU A O 1
ATOM 686 N N . HIS A 1 87 ? 7.473 1.545 -22.715 1.00 51.00 87 HIS A N 1
ATOM 687 C CA . HIS A 1 87 ? 8.562 2.159 -21.952 1.00 51.00 87 HIS A CA 1
ATOM 688 C C . HIS A 1 87 ? 9.914 1.436 -22.089 1.00 51.00 87 HIS A C 1
ATOM 690 O O . HIS A 1 87 ? 10.941 1.969 -21.661 1.00 51.00 87 HIS A O 1
ATOM 696 N N . LYS A 1 88 ? 9.967 0.257 -22.732 1.00 44.38 88 LYS A N 1
ATOM 697 C CA . LYS A 1 88 ? 11.236 -0.446 -23.016 1.00 44.38 88 LYS A CA 1
ATOM 698 C C . LYS A 1 88 ? 12.071 0.230 -24.109 1.00 44.38 88 LYS A C 1
ATOM 700 O O . LYS A 1 88 ? 13.245 -0.097 -24.251 1.00 44.38 88 LYS A O 1
ATOM 705 N N . ILE A 1 89 ? 11.503 1.183 -24.851 1.00 44.94 89 ILE A N 1
ATOM 706 C CA . ILE A 1 89 ? 12.153 1.823 -26.008 1.00 44.94 89 ILE A CA 1
ATOM 707 C C . ILE A 1 89 ? 13.168 2.913 -25.586 1.00 44.94 89 ILE A C 1
ATOM 709 O O . ILE A 1 89 ? 13.987 3.335 -26.395 1.00 44.94 89 ILE A O 1
ATOM 713 N N . LEU A 1 90 ? 13.207 3.322 -24.309 1.00 44.53 90 LEU A N 1
ATOM 714 C CA . LEU A 1 90 ? 14.161 4.331 -23.808 1.00 44.53 90 LEU A CA 1
ATOM 715 C C . LEU A 1 90 ? 15.381 3.764 -23.064 1.00 44.53 90 LEU A C 1
ATOM 717 O O . LEU A 1 90 ? 16.248 4.532 -22.647 1.00 44.53 90 LEU A O 1
ATOM 721 N N . ALA A 1 91 ? 15.502 2.443 -22.910 1.00 44.22 91 ALA A N 1
ATOM 722 C CA . ALA A 1 91 ? 16.753 1.854 -22.440 1.00 44.22 91 ALA A CA 1
ATOM 723 C C . ALA A 1 91 ? 17.695 1.690 -23.646 1.00 44.22 91 ALA A C 1
ATOM 725 O O . ALA A 1 91 ? 17.398 0.864 -24.516 1.00 44.22 91 ALA A O 1
ATOM 726 N N . PRO A 1 92 ? 18.819 2.433 -23.745 1.00 43.88 92 PRO A N 1
ATOM 727 C CA . PRO A 1 92 ? 19.751 2.225 -24.841 1.00 43.88 92 PRO A CA 1
ATOM 728 C C . PRO A 1 92 ? 20.230 0.778 -24.785 1.00 43.88 92 PRO A C 1
ATOM 730 O O . PRO A 1 92 ? 20.833 0.341 -23.801 1.00 43.88 92 PRO A O 1
ATOM 733 N N . HIS A 1 93 ? 19.944 0.034 -25.851 1.00 47.00 93 HIS A N 1
ATOM 734 C CA . HIS A 1 93 ? 20.609 -1.224 -26.135 1.00 47.00 93 HIS A CA 1
ATOM 735 C C . HIS A 1 93 ? 22.116 -0.951 -26.146 1.00 47.00 93 HIS A C 1
ATOM 737 O O . HIS A 1 93 ? 22.663 -0.460 -27.132 1.00 47.00 93 HIS A O 1
ATOM 743 N N . ARG A 1 94 ? 22.811 -1.264 -25.047 1.00 53.03 94 ARG A N 1
ATOM 744 C CA . ARG A 1 94 ? 24.243 -1.541 -25.131 1.00 53.03 94 ARG A CA 1
ATOM 745 C C . ARG A 1 94 ? 24.368 -2.852 -25.893 1.00 53.03 94 ARG A C 1
ATOM 747 O O . ARG A 1 94 ? 24.274 -3.924 -25.304 1.00 53.03 94 ARG A O 1
ATOM 754 N N . GLY A 1 95 ? 24.507 -2.743 -27.211 1.00 44.56 95 GLY A N 1
ATOM 755 C CA . GLY A 1 95 ? 24.961 -3.851 -28.039 1.00 44.56 95 GLY A CA 1
ATOM 756 C C . GLY A 1 95 ? 26.343 -4.324 -27.567 1.00 44.56 95 GLY A C 1
ATOM 757 O O . GLY A 1 95 ? 27.104 -3.521 -27.010 1.00 44.56 95 GLY A O 1
ATOM 758 N N . PRO A 1 96 ? 26.668 -5.614 -27.736 1.00 57.53 96 PRO A N 1
ATOM 759 C CA . PRO A 1 96 ? 27.993 -6.114 -27.411 1.00 57.53 96 PRO A CA 1
ATOM 760 C C . PRO A 1 96 ? 29.012 -5.517 -28.393 1.00 57.53 96 PRO A C 1
ATOM 762 O O . PRO A 1 96 ? 28.749 -5.440 -29.594 1.00 57.53 96 PRO A O 1
ATOM 765 N N . ARG A 1 97 ? 30.143 -5.054 -27.851 1.00 48.28 97 ARG A N 1
ATOM 766 C CA . ARG A 1 97 ? 31.363 -4.776 -28.616 1.00 48.28 97 ARG A CA 1
ATOM 767 C C . ARG A 1 97 ? 32.150 -6.062 -28.803 1.00 48.28 97 ARG A C 1
ATOM 769 O O . ARG A 1 97 ? 32.119 -6.878 -27.855 1.00 48.28 97 ARG A O 1
#

Radius of gyration: 16.14 Å; Cα contacts (8 Å, |Δi|>4): 146; chains: 1; bounding box: 48×22×48 Å

Mean predicted aligned error: 7.8 Å

Sequence (97 aa):
MDLLLRKTVIGGDTLQNDYCVIHEGRSAGRIRLADVRSWQGPVWTWNVNPPLPIPSWCNGSTDSLEAAKDEFKAAWERFYASLTPEHKILAPHRGPR

Solvent-accessible surface area (backbone atoms only — not comparable to full-atom values): 5795 Å² total; per-residue (Å²): 137,76,75,44,82,39,70,37,68,58,100,82,45,70,47,80,67,29,30,36,31,29,40,96,92,37,66,43,24,40,42,30,60,47,90,64,64,51,100,90,40,61,31,19,36,29,33,60,56,49,104,59,94,75,62,88,74,37,49,53,74,30,74,37,69,67,58,31,51,55,53,47,49,56,40,46,52,56,52,51,46,72,71,41,74,84,56,57,77,75,59,79,79,81,69,86,129

Organism: Nitrobacter hamburgensis (strain DSM 10229 / NCIMB 13809 / X14) (NCBI:txid323097)